Protein AF-A0A1G3W4G3-F1 (afdb_monomer_lite)

Secondary structure (DSSP, 8-state):
-HHHHHHHHHHHHHHHHHHHHHHHHHHHH-SS-TTS-HHHHHHHHHHHHHHHHHHHHHHS----------

Radius of gyration: 18.7 Å; chains: 1; bounding box: 54×27×45 Å

pLDDT: mean 78.46, std 10.17, range [56.53, 92.94]

Foldseek 3Di:
DVVVVCVVVVVVVVVLVVVLVVQLVVLVPDPDDVVNDSVVSNVVSVCCVPVVVVVVVVVPPPPPPDDDPD

Structure (mmCIF, N/CA/C/O backbone):
data_AF-A0A1G3W4G3-F1
#
_entry.id   AF-A0A1G3W4G3-F1
#
loop_
_atom_site.group_PDB
_atom_site.id
_atom_site.type_symbol
_atom_site.label_atom_id
_atom_site.label_alt_id
_atom_site.label_comp_id
_atom_site.label_asym_id
_atom_site.label_entity_id
_atom_site.label_seq_id
_atom_site.pdbx_PDB_ins_code
_atom_site.Cartn_x
_atom_site.Cartn_y
_atom_site.Cartn_z
_atom_site.occupancy
_atom_site.B_iso_or_equiv
_atom_site.auth_seq_id
_atom_site.auth_comp_id
_atom_site.auth_asym_id
_atom_site.auth_atom_id
_atom_site.pdbx_PDB_model_num
ATOM 1 N N . MET A 1 1 ? 8.253 -8.801 -26.173 1.00 74.88 1 MET A N 1
ATOM 2 C CA . MET A 1 1 ? 8.524 -7.456 -25.608 1.00 74.88 1 MET A CA 1
ATOM 3 C C . MET A 1 1 ? 7.542 -7.099 -24.494 1.00 74.88 1 MET A C 1
ATOM 5 O O . MET A 1 1 ? 7.927 -7.192 -23.339 1.00 74.88 1 MET A O 1
ATOM 9 N N . LEU A 1 2 ? 6.279 -6.740 -24.777 1.00 83.06 2 LEU A N 1
ATOM 10 C CA . LEU A 1 2 ? 5.335 -6.323 -23.719 1.00 83.06 2 LEU A CA 1
ATOM 11 C C . LEU A 1 2 ? 4.891 -7.487 -22.810 1.00 83.06 2 LEU A C 1
ATOM 13 O O . LEU A 1 2 ? 4.823 -7.349 -21.593 1.00 83.06 2 LEU A O 1
ATOM 17 N N . THR A 1 3 ? 4.653 -8.663 -23.392 1.00 89.88 3 THR A N 1
ATOM 18 C CA . THR A 1 3 ? 4.249 -9.885 -22.675 1.00 89.88 3 THR A CA 1
ATOM 19 C C . THR A 1 3 ? 5.287 -10.377 -21.669 1.00 89.88 3 THR A C 1
ATOM 21 O O . THR A 1 3 ? 4.930 -10.969 -20.654 1.00 89.88 3 THR A O 1
ATOM 24 N N . ASP A 1 4 ? 6.568 -10.134 -21.938 1.00 90.56 4 ASP A N 1
ATOM 25 C CA . ASP A 1 4 ? 7.671 -10.593 -21.091 1.00 90.56 4 ASP A CA 1
ATOM 26 C C . ASP A 1 4 ? 7.793 -9.711 -19.844 1.00 90.56 4 ASP A C 1
ATOM 28 O O . ASP A 1 4 ? 7.976 -10.218 -18.740 1.00 90.56 4 ASP A O 1
ATOM 32 N N . LEU A 1 5 ? 7.559 -8.403 -20.002 1.00 87.88 5 LEU A N 1
ATOM 33 C CA . LEU A 1 5 ? 7.448 -7.458 -18.893 1.00 87.88 5 LEU A CA 1
ATOM 34 C C . LEU A 1 5 ? 6.273 -7.818 -17.970 1.00 87.88 5 LEU A C 1
ATOM 36 O O . LEU A 1 5 ? 6.434 -7.886 -16.753 1.00 87.88 5 LEU A O 1
ATOM 40 N N . LEU A 1 6 ? 5.105 -8.112 -18.551 1.00 88.50 6 LEU A N 1
ATOM 41 C CA . LEU A 1 6 ? 3.918 -8.534 -17.801 1.00 88.50 6 LEU A CA 1
ATOM 42 C C . LEU A 1 6 ? 4.178 -9.794 -16.965 1.00 88.50 6 LEU A C 1
ATOM 44 O O . LEU A 1 6 ? 3.746 -9.843 -15.820 1.00 88.50 6 LEU A O 1
ATOM 48 N N . LYS A 1 7 ? 4.929 -10.777 -17.477 1.00 91.44 7 LYS A N 1
ATOM 49 C CA . LYS A 1 7 ? 5.271 -11.998 -16.722 1.00 91.44 7 LYS A CA 1
ATOM 50 C C . LYS A 1 7 ? 6.119 -11.733 -15.478 1.00 91.44 7 LYS A C 1
ATOM 52 O O . LYS A 1 7 ? 5.975 -12.462 -14.503 1.00 91.44 7 LYS A O 1
ATOM 57 N N . VAL A 1 8 ? 6.983 -10.718 -15.502 1.00 89.19 8 VAL A N 1
ATOM 58 C CA . VAL A 1 8 ? 7.839 -10.355 -14.358 1.00 89.19 8 VAL A CA 1
ATOM 59 C C . VAL A 1 8 ? 7.095 -9.456 -13.368 1.00 89.19 8 VAL A C 1
ATOM 61 O O . VAL A 1 8 ? 7.227 -9.626 -12.159 1.00 89.19 8 VAL A O 1
ATOM 64 N N . ILE A 1 9 ? 6.270 -8.530 -13.861 1.00 90.88 9 ILE A N 1
ATOM 65 C CA . ILE A 1 9 ? 5.496 -7.608 -13.015 1.00 90.88 9 ILE A CA 1
ATOM 66 C C . ILE A 1 9 ? 4.317 -8.315 -12.335 1.00 90.88 9 ILE A C 1
ATOM 68 O O . ILE A 1 9 ? 3.980 -7.995 -11.198 1.00 90.88 9 ILE A O 1
ATOM 72 N N . TRP A 1 10 ? 3.699 -9.293 -12.999 1.00 92.56 10 TRP A N 1
ATOM 73 C CA . TRP A 1 10 ? 2.549 -10.031 -12.472 1.00 92.56 10 TRP A CA 1
ATOM 74 C C . TRP A 1 10 ? 2.770 -10.628 -11.071 1.00 92.56 10 TRP A C 1
ATOM 76 O O . TRP A 1 10 ? 1.981 -10.317 -10.178 1.00 92.56 10 TRP A O 1
ATOM 86 N N . PRO A 1 11 ? 3.823 -11.430 -10.810 1.00 90.94 11 PRO A N 1
ATOM 87 C CA . PRO A 1 11 ? 4.061 -11.978 -9.476 1.00 90.94 11 PRO A CA 1
ATOM 88 C C . PRO A 1 11 ? 4.326 -10.891 -8.428 1.00 90.94 11 PRO A C 1
ATOM 90 O O . PRO A 1 11 ? 3.898 -11.042 -7.285 1.00 90.94 11 PRO A O 1
ATOM 93 N N . LEU A 1 12 ? 4.966 -9.780 -8.810 1.00 90.19 12 LEU A N 1
ATOM 94 C CA . LEU A 1 12 ? 5.191 -8.647 -7.912 1.00 90.19 12 LEU A CA 1
ATOM 95 C C . LEU A 1 12 ? 3.865 -7.989 -7.508 1.00 90.19 12 LEU A C 1
ATOM 97 O O . LEU A 1 12 ? 3.631 -7.765 -6.323 1.00 90.19 12 LEU A O 1
ATOM 101 N N . LEU A 1 13 ? 2.971 -7.744 -8.472 1.00 89.25 13 LEU A N 1
ATOM 102 C CA . LEU A 1 13 ? 1.634 -7.202 -8.213 1.00 89.25 13 LEU A CA 1
ATOM 103 C C . LEU A 1 13 ? 0.808 -8.131 -7.325 1.00 89.25 13 LEU A C 1
ATOM 105 O O . LEU A 1 13 ? 0.164 -7.663 -6.391 1.00 89.25 13 LEU A O 1
ATOM 109 N N . VAL A 1 14 ? 0.847 -9.441 -7.579 1.00 92.94 14 VAL A N 1
ATOM 110 C CA . VAL A 1 14 ? 0.140 -10.427 -6.750 1.00 92.94 14 VAL A CA 1
ATOM 111 C C . VAL A 1 14 ? 0.673 -10.406 -5.319 1.00 92.94 14 VAL A C 1
ATOM 113 O O . VAL A 1 14 ? -0.119 -10.328 -4.383 1.00 92.94 14 VAL A O 1
ATOM 116 N N . LEU A 1 15 ? 1.995 -10.414 -5.129 1.00 91.19 15 LEU A N 1
ATOM 117 C CA . LEU A 1 15 ? 2.606 -10.352 -3.799 1.00 91.19 15 LEU A CA 1
ATOM 118 C C . LEU A 1 15 ? 2.238 -9.055 -3.061 1.00 91.19 15 LEU A C 1
ATOM 120 O O . LEU A 1 15 ? 1.861 -9.098 -1.888 1.00 91.19 15 LEU A O 1
ATOM 124 N N . GLN A 1 16 ? 2.287 -7.918 -3.761 1.00 85.56 16 GLN A N 1
ATOM 125 C CA . GLN A 1 16 ? 1.878 -6.609 -3.248 1.00 85.56 16 GLN A CA 1
ATOM 126 C C . GLN A 1 16 ? 0.419 -6.638 -2.770 1.00 85.56 16 GLN A C 1
ATOM 128 O O . GLN A 1 16 ? 0.105 -6.203 -1.659 1.00 85.56 16 GLN A O 1
ATOM 133 N N . PHE A 1 17 ? -0.471 -7.196 -3.591 1.00 88.94 17 PHE A N 1
ATOM 134 C CA . PHE A 1 17 ? -1.898 -7.257 -3.300 1.00 88.94 17 PHE A CA 1
ATOM 135 C C . PHE A 1 17 ? -2.200 -8.198 -2.131 1.00 88.94 17 PHE A C 1
ATOM 137 O O . PHE A 1 17 ? -2.983 -7.855 -1.248 1.00 88.94 17 PHE A O 1
ATOM 144 N N . VAL A 1 18 ? -1.532 -9.355 -2.070 1.00 92.25 18 VAL A N 1
ATOM 145 C CA . VAL A 1 18 ? -1.650 -10.305 -0.953 1.00 92.25 18 VAL A CA 1
ATOM 146 C C . VAL A 1 18 ? -1.240 -9.641 0.360 1.00 92.25 18 VAL A C 1
ATOM 148 O O . VAL A 1 18 ? -1.976 -9.736 1.341 1.00 92.25 18 VAL A O 1
ATOM 151 N N . MET A 1 19 ? -0.123 -8.910 0.382 1.00 87.38 19 MET A N 1
ATOM 152 C CA . MET A 1 19 ? 0.314 -8.162 1.567 1.00 87.38 19 MET A CA 1
ATOM 153 C C . MET A 1 19 ? -0.713 -7.107 2.000 1.00 87.38 19 MET A C 1
ATOM 155 O O . MET A 1 19 ? -1.051 -7.036 3.185 1.00 87.38 19 MET A O 1
ATOM 159 N N . GLN A 1 20 ? -1.265 -6.326 1.062 1.00 85.19 20 GLN A N 1
ATOM 160 C CA . GLN A 1 20 ? -2.318 -5.350 1.376 1.00 85.19 20 GLN A CA 1
ATOM 161 C C . GLN A 1 20 ? -3.579 -6.017 1.933 1.00 85.19 20 GLN A C 1
ATOM 163 O O . GLN A 1 20 ? -4.126 -5.552 2.934 1.00 85.19 20 GLN A O 1
ATOM 168 N N . VAL A 1 21 ? -4.030 -7.120 1.331 1.00 89.44 21 VAL A N 1
ATOM 169 C CA . VAL A 1 21 ? -5.212 -7.858 1.798 1.00 89.44 21 VAL A CA 1
ATOM 170 C C . VAL A 1 21 ? -4.976 -8.435 3.191 1.00 89.44 21 VAL A C 1
ATOM 172 O O . VAL A 1 21 ? -5.835 -8.278 4.056 1.00 89.44 21 VAL A O 1
ATOM 175 N N . ILE A 1 22 ? -3.812 -9.034 3.460 1.00 89.88 22 ILE A N 1
ATOM 176 C CA . ILE A 1 22 ? -3.460 -9.532 4.800 1.00 89.88 22 ILE A CA 1
ATOM 177 C C . ILE A 1 22 ? -3.508 -8.394 5.824 1.00 89.88 22 ILE A C 1
ATOM 179 O O . ILE A 1 22 ? -4.079 -8.568 6.903 1.00 89.88 22 ILE A O 1
ATOM 183 N N . ALA A 1 23 ? -2.961 -7.221 5.493 1.00 84.75 23 ALA A N 1
ATOM 184 C CA . ALA A 1 23 ? -2.996 -6.057 6.373 1.00 84.75 23 ALA A CA 1
ATOM 185 C C . ALA A 1 23 ? -4.435 -5.595 6.663 1.00 84.75 23 ALA A C 1
ATOM 187 O O . ALA A 1 23 ? -4.773 -5.351 7.822 1.00 84.75 23 ALA A O 1
ATOM 188 N N . LEU A 1 24 ? -5.301 -5.544 5.644 1.00 85.12 24 LEU A N 1
ATOM 189 C CA . LEU A 1 24 ? -6.716 -5.180 5.795 1.00 85.12 24 LEU A CA 1
ATOM 190 C C . LEU A 1 24 ? -7.501 -6.209 6.614 1.00 85.12 24 LEU A C 1
ATOM 192 O O . LEU A 1 24 ? -8.273 -5.834 7.493 1.00 85.12 24 LEU A O 1
ATOM 196 N N . VAL A 1 25 ? -7.289 -7.504 6.374 1.00 86.62 25 VAL A N 1
ATOM 197 C CA . VAL A 1 25 ? -7.941 -8.583 7.133 1.00 86.62 25 VAL A CA 1
ATOM 198 C C . VAL A 1 25 ? -7.504 -8.549 8.595 1.00 86.62 25 VAL A C 1
ATOM 200 O O . VAL A 1 25 ? -8.335 -8.672 9.497 1.00 86.62 25 VAL A O 1
ATOM 203 N N . ASN A 1 26 ? -6.210 -8.343 8.847 1.00 84.00 26 ASN A N 1
ATOM 204 C CA . ASN A 1 26 ? -5.678 -8.211 10.200 1.00 84.00 26 ASN A CA 1
ATOM 205 C C . ASN A 1 26 ? -6.247 -6.970 10.902 1.00 84.00 26 ASN A C 1
ATOM 207 O O . ASN A 1 26 ? -6.595 -7.033 12.077 1.00 84.00 26 ASN A O 1
ATOM 211 N N . LEU A 1 27 ? -6.398 -5.857 10.179 1.00 82.75 27 LEU A N 1
ATOM 212 C CA . LEU A 1 27 ? -7.032 -4.644 10.689 1.00 82.75 27 LEU A CA 1
ATOM 213 C C . LEU A 1 27 ? -8.507 -4.875 11.038 1.00 82.75 27 LEU A C 1
ATOM 215 O O . LEU A 1 27 ? -8.954 -4.4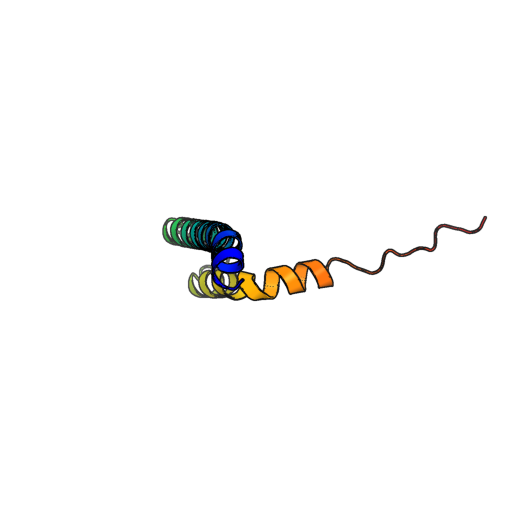67 12.107 1.00 82.75 27 LEU A O 1
ATOM 219 N N . TYR A 1 28 ? -9.252 -5.550 10.161 1.00 79.44 28 TYR A N 1
ATOM 220 C CA . TYR A 1 28 ? -10.670 -5.842 10.364 1.00 79.44 28 TYR A CA 1
ATOM 221 C C . TYR A 1 28 ? -10.906 -6.742 11.582 1.00 79.44 28 TYR A C 1
ATOM 223 O O . TYR A 1 28 ? -11.817 -6.484 12.368 1.00 79.44 28 TYR A O 1
ATOM 231 N N . LYS A 1 29 ? -10.051 -7.757 11.777 1.00 80.06 29 LYS A N 1
ATOM 232 C CA . LYS A 1 29 ? -10.106 -8.671 12.930 1.00 80.06 29 LYS A CA 1
ATOM 233 C C . LYS A 1 29 ? -9.773 -8.010 14.269 1.00 80.06 29 LYS A C 1
ATOM 235 O O . LYS A 1 29 ? -10.093 -8.584 15.307 1.00 80.06 29 LYS A O 1
ATOM 240 N N . ARG A 1 30 ? -9.123 -6.842 14.287 1.00 76.88 30 ARG A N 1
ATOM 241 C CA . ARG A 1 30 ? -8.824 -6.139 15.540 1.00 76.88 30 ARG A CA 1
ATOM 242 C C . ARG A 1 30 ? -10.032 -5.331 16.002 1.00 76.88 30 ARG A C 1
ATOM 244 O O . ARG A 1 30 ? -10.519 -4.432 15.315 1.00 76.88 30 ARG A O 1
ATOM 251 N N . GLU A 1 31 ? -10.486 -5.647 17.208 1.00 65.38 31 GLU A N 1
ATOM 252 C CA . GLU A 1 31 ? -11.605 -4.969 17.861 1.00 65.38 31 GLU A CA 1
ATOM 253 C C . GLU A 1 31 ? -11.226 -3.540 18.278 1.00 65.38 31 GLU A C 1
ATOM 255 O O . GLU A 1 31 ? -11.981 -2.605 18.028 1.00 65.38 31 GLU A O 1
ATOM 260 N N . LYS A 1 32 ? -9.996 -3.355 18.781 1.00 66.75 32 LYS A N 1
ATOM 261 C CA . LYS A 1 32 ? -9.369 -2.049 19.016 1.00 66.75 32 LYS A CA 1
ATOM 262 C C . LYS A 1 32 ? -8.131 -1.880 18.145 1.00 66.75 32 LYS A C 1
ATOM 264 O O . LYS A 1 32 ? -7.187 -2.669 18.214 1.00 66.75 32 LYS A O 1
ATOM 269 N N . VAL A 1 33 ? -8.123 -0.819 17.349 1.00 69.44 33 VAL A N 1
ATOM 270 C CA . VAL A 1 33 ? -6.953 -0.366 16.588 1.00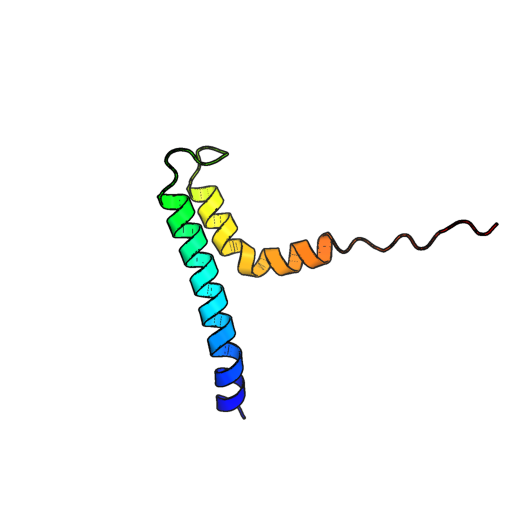 69.44 33 VAL A CA 1
ATOM 271 C C . VAL A 1 33 ? -6.326 0.815 17.327 1.00 69.44 33 VAL A C 1
ATOM 273 O O . VAL A 1 33 ? -7.041 1.622 17.920 1.00 69.44 33 VAL A O 1
ATOM 276 N N . ARG A 1 34 ? -4.991 0.941 17.326 1.00 58.72 34 ARG A N 1
ATOM 277 C CA . ARG A 1 34 ? -4.350 2.179 17.809 1.00 58.72 34 ARG A CA 1
ATOM 278 C C . ARG A 1 34 ? -4.944 3.339 16.998 1.00 58.72 34 ARG A C 1
ATOM 280 O O . ARG A 1 34 ? -4.912 3.252 15.772 1.00 58.72 34 ARG A O 1
ATOM 287 N N . PHE A 1 35 ? -5.474 4.355 17.691 1.00 60.06 35 PHE A N 1
ATOM 288 C CA . PHE A 1 35 ? -6.260 5.506 17.195 1.00 60.06 35 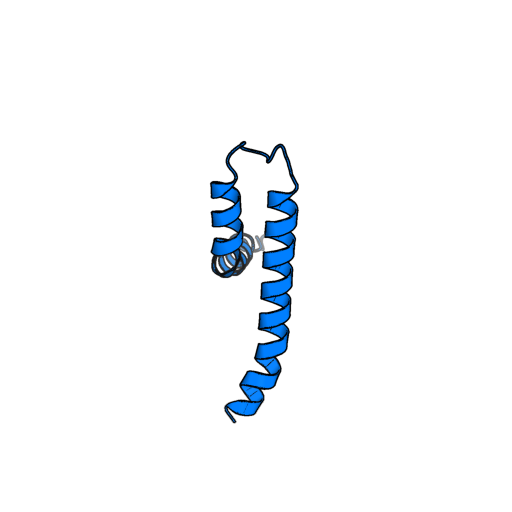PHE A CA 1
ATOM 289 C C . PHE A 1 35 ? -7.787 5.339 17.046 1.00 60.06 35 PHE A C 1
ATOM 291 O O . PHE A 1 35 ? -8.427 6.303 16.643 1.00 60.06 35 PHE A O 1
ATOM 298 N N . ASP A 1 36 ? -8.380 4.176 17.357 1.00 65.19 36 ASP A N 1
ATOM 299 C CA . ASP A 1 36 ? -9.840 3.886 17.302 1.00 65.19 36 ASP A CA 1
ATOM 300 C C . ASP A 1 36 ? -10.546 4.186 15.955 1.00 65.19 36 ASP A C 1
ATOM 302 O O . ASP A 1 36 ? -11.747 4.003 15.783 1.00 65.19 36 ASP A O 1
ATOM 306 N N . ASN A 1 37 ? -9.790 4.614 14.945 1.00 75.88 37 ASN A N 1
ATOM 307 C CA . ASN A 1 37 ? -10.300 5.005 13.645 1.00 75.88 37 ASN A CA 1
ATOM 308 C C . ASN A 1 37 ? -9.786 4.040 12.575 1.00 75.88 37 ASN A C 1
ATOM 310 O O . ASN A 1 37 ? -8.681 4.178 12.041 1.00 75.88 37 ASN A O 1
ATOM 314 N N . LYS A 1 38 ? -10.619 3.049 12.248 1.00 75.75 38 LYS A N 1
ATOM 315 C CA . LYS A 1 38 ? -10.323 2.042 11.218 1.00 75.75 38 LYS A CA 1
ATOM 316 C C . LYS A 1 38 ? -10.111 2.671 9.831 1.00 75.75 38 LYS A C 1
ATOM 318 O O . LYS A 1 38 ? -9.331 2.135 9.049 1.00 75.75 38 LYS A O 1
ATOM 323 N N . TRP A 1 39 ? -10.709 3.834 9.547 1.00 80.94 39 TRP A N 1
ATOM 324 C CA . TRP A 1 39 ? -10.559 4.533 8.264 1.00 80.94 39 TRP A CA 1
ATOM 325 C C . TRP A 1 39 ? -9.151 5.092 8.041 1.00 80.94 39 TRP A C 1
ATOM 327 O O . TRP A 1 39 ? -8.647 5.026 6.922 1.00 80.94 39 TRP A O 1
ATOM 337 N N . ILE A 1 40 ? -8.482 5.572 9.097 1.00 82.44 40 ILE A N 1
ATOM 338 C CA . ILE A 1 40 ? -7.089 6.052 9.014 1.00 82.44 40 ILE A CA 1
ATOM 339 C C . ILE A 1 40 ? -6.162 4.916 8.584 1.00 82.44 40 ILE A C 1
ATOM 341 O O . ILE A 1 40 ? -5.307 5.094 7.721 1.00 82.44 40 ILE A O 1
ATOM 345 N N . TRP A 1 41 ? -6.360 3.723 9.138 1.00 82.12 41 TRP A N 1
ATOM 346 C CA . TRP A 1 41 ? -5.559 2.561 8.772 1.00 82.12 41 TRP A CA 1
ATOM 347 C C . TRP A 1 41 ? -5.823 2.080 7.343 1.00 82.12 41 TRP A C 1
ATOM 349 O O . TRP A 1 41 ? -4.875 1.719 6.650 1.00 82.12 41 TRP A O 1
ATOM 359 N N . VAL A 1 42 ? -7.074 2.122 6.870 1.00 81.75 42 VAL A N 1
ATOM 360 C CA . VAL A 1 42 ? -7.392 1.850 5.456 1.00 81.75 42 VAL A CA 1
ATOM 361 C C . VAL A 1 42 ? -6.675 2.847 4.545 1.00 81.75 42 VAL A C 1
ATOM 363 O O . VAL A 1 42 ? -6.036 2.433 3.579 1.00 81.75 42 VAL A O 1
ATOM 366 N N . ALA A 1 43 ? -6.706 4.140 4.884 1.00 83.25 43 ALA A N 1
ATOM 367 C CA . ALA A 1 43 ? -5.982 5.165 4.141 1.00 83.25 43 ALA A CA 1
ATOM 368 C C . ALA A 1 43 ? -4.475 4.868 4.109 1.00 83.25 43 ALA A C 1
ATOM 370 O O . ALA A 1 43 ? -3.899 4.846 3.028 1.00 83.25 43 ALA A O 1
ATOM 371 N N . ILE A 1 44 ? -3.851 4.540 5.247 1.00 81.81 44 ILE A N 1
ATOM 372 C CA . ILE A 1 44 ? -2.424 4.175 5.321 1.00 81.81 44 ILE A CA 1
ATOM 373 C C . ILE A 1 44 ? -2.098 2.966 4.433 1.00 81.81 44 ILE A C 1
ATOM 375 O O . ILE A 1 44 ? -1.105 3.004 3.713 1.00 81.81 44 ILE A O 1
ATOM 379 N N . ILE A 1 45 ? -2.923 1.912 4.441 1.00 81.44 45 ILE A N 1
ATOM 380 C CA . ILE A 1 45 ? -2.691 0.701 3.631 1.00 81.44 45 ILE A CA 1
ATOM 381 C C . ILE A 1 45 ? -2.780 0.999 2.125 1.00 81.44 45 ILE A C 1
ATOM 383 O O . ILE A 1 45 ? -2.049 0.403 1.331 1.00 81.44 45 ILE A O 1
ATOM 387 N N . ILE A 1 46 ? -3.647 1.927 1.716 1.00 79.50 46 ILE A N 1
ATOM 388 C CA . ILE A 1 46 ? -3.746 2.384 0.322 1.00 79.50 46 ILE A CA 1
ATOM 389 C C . ILE A 1 46 ? -2.555 3.286 -0.026 1.00 79.50 46 ILE A C 1
ATOM 391 O O . ILE A 1 46 ? -1.891 3.084 -1.043 1.00 79.50 46 ILE A O 1
ATOM 395 N N . LEU A 1 47 ? -2.243 4.241 0.851 1.00 81.19 47 LEU A N 1
ATOM 396 C CA . LEU A 1 47 ? -1.159 5.204 0.687 1.00 81.19 47 LEU A CA 1
ATOM 397 C C . LEU A 1 47 ? 0.221 4.547 0.705 1.00 81.19 47 LEU A C 1
ATOM 399 O O . LEU A 1 47 ? 1.125 5.083 0.081 1.00 81.19 47 LEU A O 1
ATOM 403 N N . PHE A 1 48 ? 0.403 3.379 1.325 1.00 79.75 48 PHE A N 1
ATOM 404 C CA . PHE A 1 48 ? 1.689 2.671 1.364 1.00 79.75 48 PHE A CA 1
ATOM 405 C C . PHE A 1 48 ? 2.245 2.307 -0.024 1.00 79.75 48 PHE A C 1
ATOM 407 O O . PHE A 1 48 ? 3.460 2.201 -0.169 1.00 79.75 48 PHE A O 1
ATOM 414 N N . ASN A 1 49 ? 1.396 2.187 -1.057 1.00 73.56 49 ASN A N 1
ATOM 415 C CA . ASN A 1 49 ? 1.854 2.003 -2.444 1.00 73.56 49 ASN A CA 1
ATOM 416 C C . ASN A 1 49 ? 2.705 3.184 -2.951 1.00 73.56 49 ASN A C 1
ATOM 418 O O . ASN A 1 49 ? 3.574 2.995 -3.793 1.00 73.56 49 ASN A O 1
ATOM 422 N N . ILE A 1 50 ? 2.468 4.392 -2.429 1.00 72.44 50 ILE A N 1
ATOM 423 C CA . ILE A 1 50 ? 3.147 5.630 -2.844 1.00 72.44 50 ILE A CA 1
ATOM 424 C C . ILE A 1 50 ? 4.068 6.138 -1.729 1.00 72.44 50 ILE A C 1
ATOM 426 O O . ILE A 1 50 ? 5.207 6.529 -1.973 1.00 72.44 50 ILE A O 1
ATOM 430 N N . LEU A 1 51 ? 3.598 6.088 -0.483 1.00 77.62 51 LEU A N 1
ATOM 431 C CA . LEU A 1 51 ? 4.337 6.511 0.696 1.00 77.62 51 LEU A CA 1
ATOM 432 C C . LEU A 1 51 ? 5.474 5.559 1.058 1.00 77.62 51 LEU A C 1
ATOM 434 O O . LEU A 1 51 ? 6.439 6.029 1.634 1.00 77.62 51 LEU A O 1
ATOM 438 N N . GLY A 1 52 ? 5.411 4.262 0.733 1.00 76.94 52 GLY A N 1
ATOM 439 C CA . GLY A 1 52 ? 6.516 3.331 0.998 1.00 76.94 52 GLY A CA 1
ATOM 440 C C . GLY A 1 52 ? 7.833 3.796 0.356 1.00 76.94 52 GLY A C 1
ATOM 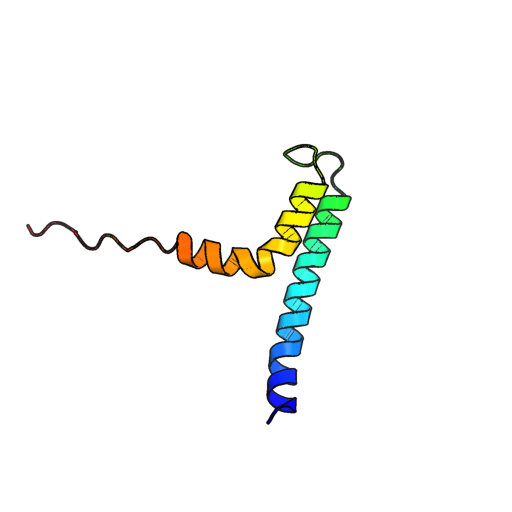441 O O . GLY A 1 52 ? 8.816 3.987 1.072 1.00 76.94 52 GLY A O 1
ATOM 442 N N . PRO A 1 53 ? 7.844 4.070 -0.963 1.00 75.56 53 PRO A N 1
ATOM 443 C CA . PRO A 1 53 ? 8.982 4.683 -1.643 1.00 75.56 53 PRO A CA 1
ATOM 444 C C . PRO A 1 53 ? 9.364 6.053 -1.074 1.00 75.56 53 PRO A C 1
ATOM 446 O O . PRO A 1 53 ? 10.539 6.298 -0.819 1.00 75.56 53 PRO A O 1
ATOM 449 N N . ILE A 1 54 ? 8.388 6.937 -0.839 1.00 78.38 54 ILE A N 1
ATOM 450 C CA . ILE A 1 54 ? 8.648 8.298 -0.339 1.00 78.38 54 ILE A CA 1
ATOM 451 C C . ILE A 1 54 ? 9.288 8.260 1.047 1.00 78.38 54 ILE A C 1
ATOM 453 O O . ILE A 1 54 ? 10.250 8.975 1.288 1.00 78.38 54 ILE A O 1
ATOM 457 N N . LEU A 1 55 ? 8.793 7.414 1.948 1.00 78.50 55 LEU A N 1
ATOM 458 C CA . LEU A 1 55 ? 9.314 7.272 3.301 1.00 78.50 55 LEU A CA 1
ATOM 459 C C . LEU A 1 55 ? 10.688 6.600 3.285 1.00 78.50 55 LEU A C 1
ATOM 461 O O . LEU A 1 55 ? 11.557 7.021 4.034 1.00 78.50 55 LEU A O 1
ATOM 465 N N . TYR A 1 56 ? 10.915 5.621 2.402 1.00 71.69 56 TYR A N 1
ATOM 466 C CA . TYR A 1 56 ? 12.235 5.022 2.190 1.00 71.69 56 TYR A CA 1
ATOM 467 C C . TYR A 1 56 ? 13.262 6.054 1.698 1.00 71.69 56 TYR A C 1
ATOM 469 O O . TYR A 1 56 ? 14.365 6.118 2.233 1.00 71.69 56 TYR A O 1
ATOM 477 N N . PHE A 1 57 ? 12.900 6.905 0.732 1.00 78.06 57 PHE A N 1
ATOM 478 C CA . PHE A 1 57 ? 13.762 7.998 0.270 1.00 78.06 57 PHE A CA 1
ATOM 479 C C . PHE A 1 57 ? 13.922 9.112 1.311 1.00 78.06 57 PHE A C 1
ATOM 481 O O . PHE A 1 57 ? 15.007 9.664 1.431 1.00 78.06 57 PHE A O 1
ATOM 488 N N . ALA A 1 58 ? 12.878 9.430 2.080 1.00 80.31 58 ALA A N 1
ATOM 489 C CA . ALA A 1 58 ? 12.921 10.467 3.109 1.00 80.31 58 ALA A CA 1
ATOM 490 C C . ALA A 1 58 ? 13.719 10.041 4.352 1.00 80.31 58 ALA A C 1
ATOM 492 O O . ALA A 1 58 ?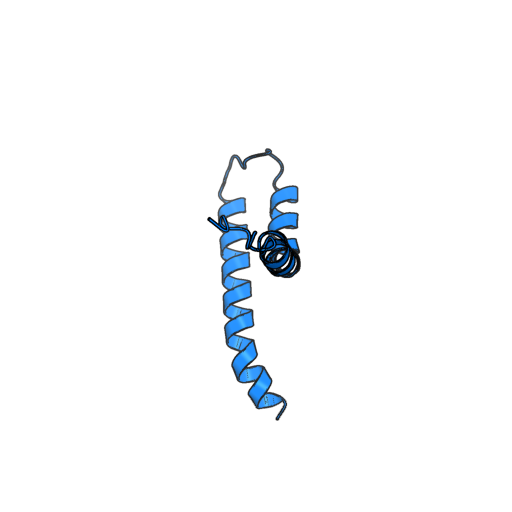 14.409 10.865 4.942 1.00 80.31 58 ALA A O 1
ATOM 493 N N . PHE A 1 59 ? 13.648 8.764 4.748 1.00 77.88 59 PHE A N 1
ATOM 494 C CA . PHE A 1 59 ? 14.468 8.202 5.830 1.00 77.88 59 PHE A CA 1
ATOM 495 C C . PHE A 1 59 ? 15.873 7.807 5.384 1.00 77.88 59 PHE A C 1
ATOM 497 O O . PHE A 1 59 ? 16.736 7.607 6.239 1.00 77.88 59 PHE A O 1
ATOM 504 N N . ARG A 1 60 ? 16.141 7.747 4.075 1.00 65.44 60 ARG A N 1
ATOM 505 C CA . ARG A 1 60 ? 17.502 7.814 3.539 1.00 65.44 60 ARG A CA 1
ATOM 506 C C . ARG A 1 60 ? 18.015 9.248 3.713 1.00 65.44 60 ARG A C 1
ATOM 508 O O . ARG A 1 60 ? 18.168 9.996 2.754 1.00 65.44 60 ARG A O 1
ATOM 515 N N . GLY A 1 61 ? 18.204 9.642 4.971 1.00 63.03 61 GLY A N 1
ATOM 516 C CA . GLY A 1 61 ? 18.845 10.896 5.332 1.00 63.03 61 GLY A CA 1
ATOM 517 C C . GLY A 1 61 ? 20.248 10.948 4.723 1.00 63.03 61 GLY A C 1
ATOM 518 O O . GLY A 1 61 ? 20.856 9.890 4.534 1.00 63.03 61 GLY A O 1
ATOM 519 N N . PRO A 1 62 ? 20.749 12.141 4.362 1.00 62.19 62 PRO A N 1
ATOM 520 C CA . PRO A 1 62 ? 22.127 12.289 3.923 1.00 62.19 62 PRO A CA 1
ATOM 521 C C . PRO A 1 62 ? 23.026 11.686 5.000 1.00 62.19 62 PRO A C 1
ATOM 523 O O . PRO A 1 62 ? 22.971 12.114 6.150 1.00 62.19 62 PRO A O 1
ATOM 526 N N . GLU A 1 63 ? 23.787 10.658 4.624 1.00 64.06 63 GLU A N 1
ATOM 527 C CA . GLU A 1 63 ? 24.874 10.143 5.445 1.00 64.06 63 GLU A CA 1
ATOM 528 C C . GLU A 1 63 ? 25.773 11.342 5.742 1.00 64.06 63 GLU A 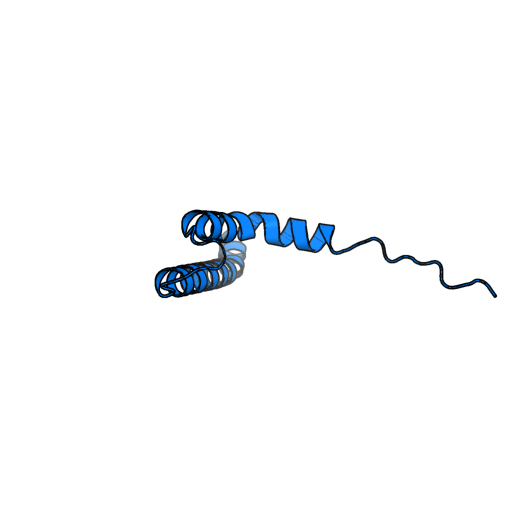C 1
ATOM 530 O O . GLU A 1 63 ? 26.349 11.953 4.836 1.00 64.06 63 GLU A O 1
ATOM 535 N N . ASP A 1 64 ? 25.805 11.745 7.004 1.00 61.94 64 ASP A N 1
ATOM 536 C CA . ASP A 1 64 ? 26.662 12.787 7.530 1.00 61.94 64 ASP A CA 1
ATOM 537 C C . ASP A 1 64 ? 28.101 12.271 7.526 1.00 61.94 64 ASP A C 1
ATOM 539 O O . ASP A 1 64 ? 28.687 11.889 8.534 1.00 61.94 64 ASP A O 1
ATOM 543 N N . GLY A 1 65 ? 28.687 12.276 6.329 1.00 63.25 65 GLY A N 1
ATOM 544 C CA . GLY A 1 65 ? 30.113 12.130 6.098 1.00 63.25 65 GLY A CA 1
ATOM 545 C C . GLY A 1 65 ? 30.863 13.348 6.623 1.00 63.25 65 GLY A C 1
ATOM 546 O O . GLY A 1 65 ? 31.344 14.167 5.847 1.00 63.25 65 GLY A O 1
ATOM 547 N N . ASN A 1 66 ? 30.957 13.478 7.941 1.00 61.50 66 ASN A N 1
ATOM 548 C CA . ASN A 1 66 ? 31.990 14.278 8.581 1.00 61.50 66 ASN A CA 1
ATOM 549 C C . ASN A 1 66 ? 32.430 13.606 9.882 1.00 61.50 66 ASN A C 1
ATOM 551 O O . ASN A 1 66 ? 32.279 14.141 10.980 1.00 61.50 66 ASN A O 1
ATOM 555 N N . SER A 1 67 ? 32.975 12.399 9.734 1.00 64.44 67 SER A N 1
ATOM 556 C CA . SER A 1 67 ? 33.930 11.868 10.694 1.00 64.44 67 SER A CA 1
ATOM 557 C C . SER A 1 67 ? 35.147 12.787 10.705 1.00 64.44 67 SER A C 1
ATOM 559 O O . SER A 1 67 ? 35.795 12.954 9.670 1.00 64.44 67 SER A O 1
ATOM 561 N N . SER A 1 68 ? 35.390 13.372 11.875 1.00 67.19 68 SER A N 1
ATOM 562 C CA . SER A 1 68 ? 36.632 13.975 12.346 1.00 67.19 68 SER A CA 1
ATOM 563 C C . SER A 1 68 ? 37.818 13.792 11.398 1.00 67.19 68 SER A C 1
ATOM 565 O O . SER A 1 68 ? 38.372 12.700 11.289 1.00 67.19 68 SER A O 1
ATOM 567 N N . GLN A 1 69 ? 38.220 14.873 10.727 1.00 56.53 69 GLN A N 1
ATOM 568 C CA . GLN A 1 69 ? 39.628 15.023 10.375 1.00 56.53 69 GLN A CA 1
ATOM 569 C C . GLN A 1 69 ? 40.360 15.437 11.651 1.00 56.53 69 GLN A C 1
ATOM 571 O O . GLN A 1 69 ? 40.403 16.619 11.997 1.00 56.53 69 GLN A O 1
ATOM 576 N N . ASP A 1 70 ? 40.821 14.406 12.358 1.00 58.81 70 ASP A N 1
ATOM 577 C CA . ASP A 1 70 ? 42.031 14.414 13.180 1.00 58.81 70 ASP A CA 1
ATOM 578 C C . ASP A 1 70 ? 43.273 14.333 12.270 1.00 58.81 70 ASP A C 1
ATOM 580 O O . ASP A 1 70 ? 43.194 13.642 11.222 1.00 58.81 70 ASP A O 1
#

Sequence (70 aa):
MLTDLLKVIWPLLVLQFVMQVIALVNLYKREKVRFDNKWIWVAIIILFNILGPILYFAFRGPEDGNSSQD